Protein AF-A0A7Z9XCH7-F1 (afdb_monomer_lite)

Radius of gyration: 15.4 Å; chains: 1; bounding box: 33×34×35 Å

Foldseek 3Di:
DDKDWDFDVPFDWAFDDPVSPDIDGHGGDIDADAPDKDWDADPVGATWMWGAHPVGIDRPADQVPNLVVSQWHWDFDADPVRDTDIDIDRNVVD

Structure (mmCIF, N/CA/C/O backbone):
data_AF-A0A7Z9XCH7-F1
#
_entry.id   AF-A0A7Z9XCH7-F1
#
loop_
_atom_site.group_PDB
_atom_site.id
_atom_site.type_symbol
_atom_site.label_atom_id
_atom_site.label_alt_id
_atom_site.label_comp_id
_atom_site.label_asym_id
_atom_site.label_entity_id
_atom_site.label_seq_id
_atom_site.pdbx_PDB_ins_code
_atom_site.Cartn_x
_atom_site.Cartn_y
_atom_site.Cartn_z
_atom_site.occupancy
_atom_site.B_iso_or_equiv
_atom_site.au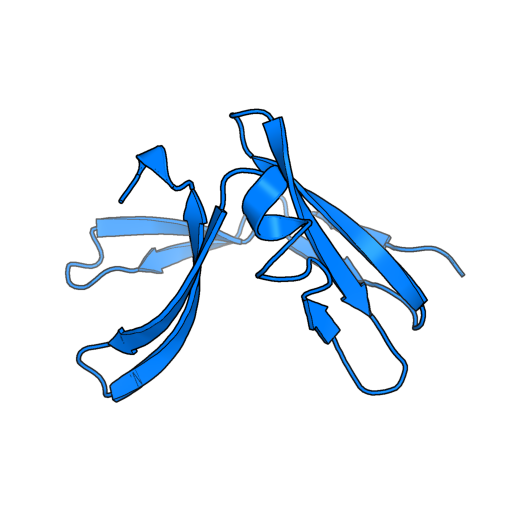th_seq_id
_atom_site.auth_comp_id
_atom_site.auth_asym_id
_atom_site.auth_atom_id
_atom_site.pdbx_PDB_model_num
ATOM 1 N N . MET A 1 1 ? 10.693 -11.633 -19.180 1.00 56.62 1 MET A N 1
ATOM 2 C CA . MET A 1 1 ? 9.291 -11.234 -18.937 1.00 56.62 1 MET A CA 1
ATOM 3 C C . MET A 1 1 ? 9.412 -10.434 -17.683 1.00 56.62 1 MET A C 1
ATOM 5 O O . MET A 1 1 ? 9.842 -11.000 -16.687 1.00 56.62 1 MET A O 1
ATOM 9 N N . ASP A 1 2 ? 9.234 -9.130 -17.810 1.00 81.62 2 ASP A N 1
ATOM 10 C CA . ASP A 1 2 ? 9.777 -8.197 -16.840 1.00 81.62 2 ASP A CA 1
ATOM 11 C C . ASP A 1 2 ? 8.601 -7.392 -16.301 1.00 81.62 2 ASP A C 1
ATOM 13 O O . ASP A 1 2 ? 7.857 -6.781 -17.078 1.00 81.62 2 ASP A O 1
ATOM 17 N N . MET A 1 3 ? 8.430 -7.417 -14.980 1.00 90.81 3 MET A N 1
ATOM 18 C CA . MET A 1 3 ? 7.573 -6.488 -14.252 1.00 90.81 3 MET A CA 1
ATOM 19 C C . MET A 1 3 ? 7.718 -5.066 -14.814 1.00 90.81 3 MET A C 1
ATOM 21 O O . MET A 1 3 ? 8.822 -4.590 -15.094 1.00 90.81 3 MET A O 1
ATOM 25 N N . LYS A 1 4 ? 6.586 -4.373 -14.979 1.00 95.88 4 LYS A N 1
ATOM 26 C CA . LYS A 1 4 ? 6.553 -3.024 -15.552 1.00 95.88 4 LYS A CA 1
ATOM 27 C C . LYS A 1 4 ? 5.772 -2.075 -14.662 1.00 95.88 4 LYS A C 1
ATOM 29 O O . LYS A 1 4 ? 4.563 -2.225 -14.495 1.00 95.88 4 LYS A O 1
ATOM 34 N N . PHE A 1 5 ? 6.434 -1.017 -14.206 1.00 96.88 5 PHE A N 1
ATOM 35 C CA . PHE A 1 5 ? 5.753 0.158 -13.678 1.00 96.88 5 PHE A CA 1
ATOM 36 C C . PHE A 1 5 ? 5.524 1.188 -14.790 1.00 96.88 5 PHE A C 1
ATOM 38 O O . PHE A 1 5 ? 6.456 1.602 -15.477 1.00 96.88 5 PHE A O 1
ATOM 45 N N . GLN A 1 6 ? 4.274 1.603 -14.977 1.00 97.62 6 GLN A N 1
ATOM 46 C CA . GLN A 1 6 ? 3.889 2.708 -15.849 1.00 97.62 6 GLN A CA 1
ATOM 47 C C . GLN A 1 6 ? 3.459 3.884 -14.973 1.00 97.62 6 GLN A C 1
ATOM 49 O O . GLN A 1 6 ? 2.315 3.931 -14.514 1.00 97.62 6 GLN A O 1
ATOM 54 N N . ALA A 1 7 ? 4.388 4.812 -14.747 1.00 97.75 7 ALA A N 1
ATOM 55 C CA . ALA A 1 7 ? 4.125 6.041 -14.012 1.00 97.75 7 ALA A CA 1
ATOM 56 C C . ALA A 1 7 ? 3.098 6.919 -14.743 1.00 97.75 7 ALA A C 1
ATOM 58 O O . ALA A 1 7 ? 3.047 6.949 -15.977 1.00 97.75 7 ALA A O 1
ATOM 59 N N . GLN A 1 8 ? 2.289 7.638 -13.970 1.00 98.06 8 GLN A N 1
ATOM 60 C CA . GLN A 1 8 ? 1.373 8.652 -14.469 1.00 98.06 8 GLN A CA 1
ATOM 61 C C . GLN A 1 8 ? 1.779 10.022 -13.921 1.00 98.06 8 GLN A C 1
ATOM 63 O O . GLN A 1 8 ? 1.640 10.286 -12.727 1.00 98.06 8 GLN A O 1
ATOM 68 N N . GLU A 1 9 ? 2.264 10.892 -14.810 1.00 96.62 9 GLU A N 1
ATOM 69 C CA . GLU A 1 9 ? 2.798 12.210 -14.464 1.00 96.62 9 GLU A CA 1
ATOM 70 C C . GLU A 1 9 ? 2.130 13.312 -15.314 1.00 96.62 9 GLU A C 1
ATOM 72 O O . GLU A 1 9 ? 2.311 13.330 -16.534 1.00 96.62 9 GLU A O 1
ATOM 77 N N . PRO A 1 10 ? 1.339 14.221 -14.703 1.00 96.69 10 PRO A N 1
ATOM 78 C CA . PRO A 1 10 ? 0.988 14.260 -13.279 1.00 96.69 10 PRO A CA 1
ATOM 79 C C . PRO A 1 10 ? 0.005 13.135 -12.878 1.00 96.69 10 PRO A C 1
ATOM 81 O O . PRO A 1 10 ? -0.773 12.673 -13.723 1.00 96.69 10 PRO A O 1
ATOM 84 N N . PRO A 1 11 ? -0.026 12.722 -11.592 1.00 98.31 11 PRO A N 1
ATOM 85 C CA . PRO A 1 11 ? -1.022 11.776 -11.090 1.00 98.31 11 PRO A CA 1
ATOM 86 C C . PRO A 1 11 ? -2.450 12.253 -11.366 1.00 98.31 11 PRO A C 1
ATOM 88 O O . PRO A 1 11 ? -2.747 13.447 -11.270 1.00 98.31 11 PRO A O 1
ATOM 91 N N . ARG A 1 12 ? -3.376 11.330 -11.656 1.00 98.19 12 ARG A N 1
ATOM 92 C CA . ARG A 1 12 ? -4.799 11.696 -11.732 1.00 98.19 12 ARG A CA 1
ATOM 93 C C . ARG A 1 12 ? -5.316 11.969 -10.326 1.00 98.19 12 ARG A C 1
ATOM 95 O O . ARG A 1 12 ? -5.282 11.094 -9.466 1.00 98.19 12 ARG A O 1
ATOM 102 N N . VAL A 1 13 ? -5.876 13.154 -10.137 1.00 98.19 13 VAL A N 1
ATOM 103 C CA . VAL A 1 13 ? -6.438 13.594 -8.860 1.00 98.19 13 VAL A CA 1
ATOM 104 C C . VAL A 1 13 ? -7.943 13.330 -8.809 1.00 98.19 13 VAL A C 1
ATOM 106 O O . VAL A 1 13 ? -8.664 13.588 -9.776 1.00 98.19 13 VAL A O 1
ATOM 109 N N . PHE A 1 14 ? -8.433 12.811 -7.684 1.00 97.62 14 PHE A N 1
ATOM 110 C CA . PHE A 1 14 ? -9.863 12.656 -7.409 1.00 97.62 14 PHE A CA 1
ATOM 111 C C . PHE A 1 14 ? -10.157 12.761 -5.908 1.00 97.62 14 PHE A C 1
ATOM 113 O O . PHE A 1 14 ? -9.296 12.488 -5.076 1.00 97.62 14 PHE A O 1
ATOM 120 N N . ARG A 1 15 ? -11.382 13.163 -5.550 1.00 97.38 15 ARG A N 1
ATOM 121 C CA . ARG A 1 15 ? -11.793 13.352 -4.150 1.00 97.38 15 ARG A CA 1
ATOM 122 C C . ARG A 1 15 ? -12.533 12.133 -3.600 1.00 97.38 15 ARG A C 1
ATOM 124 O O . ARG A 1 15 ? -13.278 11.463 -4.318 1.00 97.38 15 ARG A O 1
ATOM 131 N N . VAL A 1 16 ? -12.291 11.833 -2.325 1.00 93.62 16 VAL A N 1
ATOM 132 C CA . VAL A 1 16 ? -12.906 10.735 -1.563 1.00 93.62 16 VAL A CA 1
ATOM 133 C C . VAL A 1 16 ? -13.264 11.189 -0.140 1.00 93.62 16 VAL A C 1
ATOM 135 O O . VAL A 1 16 ? -13.039 12.334 0.245 1.00 93.62 16 VAL A O 1
ATOM 138 N N . GLY A 1 17 ? -13.845 10.284 0.652 1.00 90.94 17 GLY A N 1
ATOM 139 C CA . GLY A 1 17 ? -14.355 10.580 1.994 1.00 90.94 17 GLY A CA 1
ATOM 140 C C . GLY A 1 17 ? -15.828 10.994 1.979 1.00 90.94 17 GLY A C 1
ATOM 141 O O . GLY A 1 17 ? -16.385 11.350 0.941 1.00 90.94 17 GLY A O 1
ATOM 142 N N . ILE A 1 18 ? -16.489 10.927 3.141 1.00 89.62 18 ILE A N 1
ATOM 143 C CA . ILE A 1 18 ? -17.920 11.275 3.263 1.00 89.62 18 ILE A CA 1
ATOM 144 C C . ILE A 1 18 ? -18.158 12.738 2.861 1.00 89.62 18 ILE A C 1
ATOM 146 O O . ILE A 1 18 ? -19.184 13.043 2.260 1.00 89.62 18 ILE A O 1
ATOM 150 N N . LYS A 1 19 ? -17.205 13.627 3.167 1.00 94.62 19 LYS A N 1
ATOM 151 C CA . LYS A 1 19 ? -17.276 15.060 2.866 1.00 94.62 19 LYS A CA 1
ATOM 152 C C . LYS A 1 19 ? -16.526 15.462 1.592 1.00 94.62 19 LYS A C 1
ATOM 154 O O . LYS A 1 19 ? -16.476 16.651 1.301 1.00 94.62 19 LYS A O 1
ATOM 159 N N . GLN A 1 20 ? -15.972 14.508 0.834 1.00 93.81 20 GLN A N 1
ATOM 160 C CA . GLN A 1 20 ? -15.128 14.795 -0.339 1.00 93.81 20 GLN A CA 1
ATOM 161 C C . GLN A 1 20 ? -13.917 15.686 0.008 1.00 93.81 20 GLN A C 1
ATOM 163 O O . GLN A 1 20 ? -13.506 16.535 -0.779 1.00 93.81 20 GLN A O 1
ATOM 168 N N . ASP A 1 21 ? -13.380 15.516 1.215 1.00 96.38 21 ASP A N 1
ATOM 169 C CA . ASP A 1 21 ? -12.322 16.321 1.827 1.00 96.38 21 ASP A CA 1
ATOM 170 C C . ASP A 1 21 ? -10.930 15.683 1.727 1.00 96.38 21 ASP A C 1
ATOM 172 O O . ASP A 1 21 ? -9.939 16.315 2.083 1.00 96.38 21 ASP A O 1
ATOM 176 N N . ILE A 1 22 ? -10.842 14.453 1.217 1.00 97.12 22 ILE A N 1
ATOM 177 C CA . ILE A 1 22 ? -9.579 13.739 1.027 1.00 97.12 22 ILE A CA 1
ATOM 178 C C . ILE A 1 22 ? -9.250 13.715 -0.464 1.00 97.12 22 ILE A C 1
ATOM 180 O O . ILE A 1 22 ? -10.038 13.217 -1.271 1.00 97.12 22 ILE A O 1
ATOM 184 N N . GLU A 1 23 ? -8.077 14.227 -0.827 1.00 98.06 23 GLU A N 1
ATOM 185 C CA . GLU A 1 23 ? -7.542 14.157 -2.184 1.00 98.06 23 GLU A CA 1
ATOM 186 C C . GLU A 1 23 ? -6.710 12.880 -2.360 1.00 98.06 23 GLU A C 1
ATOM 188 O O . GLU A 1 23 ? -5.779 12.614 -1.603 1.00 98.06 23 GLU A O 1
ATOM 193 N N . MET A 1 24 ? -7.079 12.062 -3.345 1.00 97.69 24 MET A N 1
ATOM 194 C CA . MET A 1 24 ? -6.355 10.855 -3.733 1.00 97.69 24 MET A CA 1
ATOM 195 C C . MET A 1 24 ? -5.646 11.085 -5.066 1.00 97.69 24 MET A C 1
ATOM 197 O O . MET A 1 24 ? -6.217 11.664 -5.994 1.00 97.69 24 MET A O 1
ATOM 201 N N . HIS A 1 25 ? -4.422 10.570 -5.165 1.00 98.19 25 HIS A N 1
ATOM 202 C CA . HIS A 1 25 ? -3.563 10.686 -6.340 1.00 98.19 25 HIS A CA 1
ATOM 203 C C . HIS A 1 25 ? -3.330 9.290 -6.933 1.00 98.19 25 HIS A C 1
ATOM 205 O O . HIS A 1 25 ? -2.717 8.430 -6.305 1.00 98.19 25 HIS A O 1
ATOM 211 N N . ASP A 1 26 ? -3.847 9.050 -8.137 1.00 97.75 26 ASP A N 1
ATOM 212 C CA . ASP A 1 26 ? -3.582 7.840 -8.917 1.00 97.75 26 ASP A CA 1
ATOM 213 C C . ASP A 1 26 ? -2.256 8.000 -9.681 1.00 97.75 26 ASP A C 1
ATOM 215 O O . ASP A 1 26 ? -2.199 8.693 -10.701 1.00 97.75 26 ASP A O 1
ATOM 219 N N . CYS A 1 27 ? -1.190 7.396 -9.146 1.00 98.12 27 CYS A N 1
ATOM 220 C CA . CYS A 1 27 ? 0.195 7.584 -9.599 1.00 98.12 27 CYS A CA 1
ATOM 221 C C . CYS A 1 27 ? 0.629 6.677 -10.762 1.00 98.12 27 CYS A C 1
ATOM 223 O O . CYS A 1 27 ? 1.755 6.812 -11.241 1.00 98.12 27 CYS A O 1
ATOM 225 N N . GLY A 1 28 ? -0.208 5.737 -11.213 1.00 97.12 28 GLY A N 1
ATOM 226 C CA . GLY A 1 28 ? 0.135 4.863 -12.336 1.00 97.12 28 GLY A CA 1
ATOM 227 C C . GLY A 1 28 ? -0.317 3.416 -12.180 1.00 97.12 28 GLY A C 1
ATOM 228 O O . GLY A 1 28 ? -1.242 3.091 -11.434 1.00 97.12 28 GLY A O 1
ATOM 229 N N . ARG A 1 29 ? 0.308 2.521 -12.945 1.00 97.38 29 ARG A N 1
ATOM 230 C CA . ARG A 1 29 ? -0.060 1.100 -13.029 1.00 97.38 29 ARG A CA 1
ATOM 231 C C . ARG A 1 29 ? 1.171 0.220 -12.840 1.00 97.38 29 ARG A C 1
ATOM 233 O O . ARG A 1 29 ? 2.206 0.474 -13.448 1.00 97.38 29 ARG A O 1
ATOM 240 N N . MET A 1 30 ? 1.038 -0.825 -12.029 1.00 96.62 30 MET A N 1
ATOM 241 C CA . MET A 1 30 ? 2.024 -1.898 -11.905 1.00 96.62 30 MET A CA 1
ATOM 242 C C . MET A 1 30 ? 1.499 -3.133 -12.639 1.00 96.62 30 MET A C 1
ATOM 244 O O . MET A 1 30 ? 0.407 -3.609 -12.330 1.00 96.62 30 MET A O 1
ATOM 248 N N . TYR A 1 31 ? 2.263 -3.633 -13.606 1.00 96.38 31 TYR A N 1
ATOM 249 C CA . TYR A 1 31 ? 1.953 -4.846 -14.355 1.00 96.38 31 TYR A CA 1
ATOM 250 C C . TYR A 1 31 ? 2.868 -5.968 -13.873 1.00 96.38 31 TYR A C 1
ATOM 252 O O . TYR A 1 31 ? 4.091 -5.842 -13.948 1.00 96.38 31 TYR A O 1
ATOM 260 N N . LEU A 1 32 ? 2.248 -7.042 -13.385 1.00 95.69 32 LEU A N 1
ATOM 261 C CA . LEU A 1 32 ? 2.911 -8.244 -12.890 1.00 95.69 32 LEU A CA 1
ATOM 262 C C . LEU A 1 32 ? 2.465 -9.446 -13.725 1.00 95.69 32 LEU A C 1
ATOM 264 O O . LEU A 1 32 ? 1.271 -9.620 -13.987 1.00 95.69 32 LEU A O 1
ATOM 268 N N . HIS A 1 33 ? 3.414 -10.283 -14.115 1.00 96.00 33 HIS A N 1
ATOM 269 C CA . HIS A 1 33 ? 3.156 -11.623 -14.621 1.00 96.00 33 HIS A CA 1
ATOM 270 C C . HIS A 1 33 ? 2.801 -12.579 -13.471 1.00 96.00 33 HIS A C 1
ATOM 272 O O . HIS A 1 33 ? 3.093 -12.290 -12.307 1.00 96.00 33 HIS A O 1
ATOM 278 N N . PRO A 1 34 ? 2.163 -13.731 -13.761 1.00 96.12 34 PRO A N 1
ATOM 279 C CA . PRO A 1 34 ? 2.004 -14.780 -12.765 1.00 96.12 34 PRO A CA 1
ATOM 280 C C . PRO A 1 34 ? 3.333 -15.093 -12.070 1.00 96.12 34 PRO A C 1
ATOM 282 O O . PRO A 1 34 ? 4.354 -15.256 -12.728 1.00 96.12 34 PRO A O 1
ATOM 285 N N . ASP A 1 35 ? 3.275 -15.199 -10.747 1.00 94.81 35 ASP A N 1
ATOM 286 C CA . ASP A 1 35 ? 4.379 -15.522 -9.842 1.00 94.81 35 ASP A CA 1
ATOM 287 C C . ASP A 1 35 ? 5.374 -14.379 -9.575 1.00 94.81 35 ASP A C 1
ATOM 289 O O . ASP A 1 35 ? 6.373 -14.585 -8.889 1.00 94.81 35 ASP A O 1
ATOM 293 N N . GLU A 1 36 ? 5.059 -13.155 -10.005 1.00 95.38 36 GLU A N 1
ATOM 294 C CA . GLU A 1 36 ? 5.780 -11.944 -9.606 1.00 95.38 36 GLU A CA 1
ATOM 295 C C . GLU A 1 36 ? 5.135 -11.264 -8.388 1.00 95.38 36 GLU A C 1
ATOM 297 O O . GLU A 1 36 ? 3.915 -11.302 -8.193 1.00 95.38 36 GLU A O 1
ATOM 302 N N . GLN A 1 37 ? 5.960 -10.600 -7.574 1.00 95.50 37 GLN A N 1
ATOM 303 C CA . GLN A 1 37 ? 5.547 -9.860 -6.382 1.00 95.50 37 GLN A CA 1
ATOM 304 C C . GLN A 1 37 ? 6.069 -8.422 -6.429 1.00 95.50 37 GLN A C 1
ATOM 306 O O . GLN A 1 37 ? 7.188 -8.171 -6.870 1.00 95.50 37 GLN A O 1
ATOM 311 N N . ILE A 1 38 ? 5.276 -7.494 -5.896 1.00 96.12 38 ILE A N 1
ATOM 312 C CA . ILE A 1 38 ? 5.710 -6.146 -5.534 1.00 96.12 38 ILE A CA 1
ATOM 313 C C . ILE A 1 38 ? 5.523 -5.923 -4.032 1.00 96.12 38 ILE A C 1
ATOM 315 O O . ILE A 1 38 ? 4.513 -6.336 -3.460 1.00 96.12 38 ILE A O 1
ATOM 319 N N . THR A 1 39 ? 6.485 -5.253 -3.403 1.00 95.75 39 THR A N 1
ATOM 320 C CA . THR A 1 39 ? 6.429 -4.851 -1.994 1.00 95.75 39 THR A CA 1
ATOM 321 C C . THR A 1 39 ? 6.228 -3.344 -1.910 1.00 95.75 39 THR A C 1
ATOM 323 O O . THR A 1 39 ? 7.002 -2.571 -2.472 1.00 95.75 39 THR A O 1
ATOM 326 N N . PHE A 1 40 ? 5.185 -2.923 -1.202 1.00 95.38 40 PHE A N 1
ATOM 327 C CA . PHE A 1 40 ? 4.933 -1.530 -0.859 1.00 95.38 40 PHE A CA 1
ATOM 328 C C . PHE A 1 40 ? 5.509 -1.241 0.522 1.00 95.38 40 PHE A C 1
ATOM 330 O O . PHE A 1 40 ? 5.287 -2.013 1.454 1.00 95.38 40 PHE A O 1
ATOM 337 N N . VAL A 1 41 ? 6.217 -0.121 0.657 1.00 96.19 41 VAL A N 1
ATOM 338 C CA . VAL A 1 41 ? 6.859 0.287 1.911 1.00 96.19 41 VAL A CA 1
ATOM 339 C C . VAL A 1 41 ? 6.229 1.590 2.392 1.00 96.19 41 VAL A C 1
ATOM 341 O O . VAL A 1 41 ? 6.156 2.565 1.642 1.00 96.19 41 VAL A O 1
ATOM 344 N N . THR A 1 42 ? 5.731 1.614 3.628 1.00 94.56 42 THR A N 1
ATOM 345 C CA . THR A 1 42 ? 5.194 2.833 4.249 1.00 94.56 42 THR A CA 1
ATOM 346 C C . THR A 1 42 ? 6.323 3.807 4.611 1.00 94.56 42 THR A C 1
ATOM 348 O O . THR A 1 42 ? 7.475 3.395 4.748 1.00 94.56 42 THR A O 1
ATOM 351 N N . PRO A 1 43 ? 6.024 5.093 4.882 1.00 92.75 43 PRO A N 1
ATOM 352 C CA . PRO A 1 43 ? 7.022 6.022 5.423 1.00 92.75 43 PRO A CA 1
ATOM 353 C C . PRO A 1 43 ? 7.651 5.561 6.750 1.00 92.75 43 PRO A C 1
ATOM 355 O O . PRO A 1 43 ? 8.777 5.934 7.058 1.00 92.75 43 PRO A O 1
ATOM 358 N N . SER A 1 44 ? 6.934 4.741 7.528 1.00 90.19 44 SER A N 1
ATOM 359 C CA . SER A 1 44 ? 7.410 4.106 8.766 1.00 90.19 44 SER A CA 1
ATOM 360 C C . SER A 1 44 ? 8.280 2.860 8.529 1.00 90.19 44 SER A C 1
ATOM 362 O O . SER A 1 44 ? 8.695 2.221 9.493 1.00 90.19 44 SER A O 1
ATOM 364 N N . GLY A 1 45 ? 8.566 2.506 7.271 1.00 94.69 45 GLY A N 1
ATOM 365 C CA . GLY A 1 45 ? 9.421 1.376 6.901 1.00 94.69 45 GLY A CA 1
ATOM 366 C C . GLY A 1 45 ? 8.731 0.011 6.930 1.00 94.69 45 GLY A C 1
ATOM 367 O O . GLY A 1 45 ? 9.413 -1.007 6.884 1.00 94.69 45 GLY A O 1
ATOM 368 N N . LYS A 1 46 ? 7.398 -0.037 7.018 1.00 95.06 46 LYS A N 1
ATOM 369 C CA . LYS A 1 46 ? 6.646 -1.295 7.067 1.00 95.06 46 LYS A CA 1
ATOM 370 C C . LYS A 1 46 ? 6.309 -1.790 5.676 1.00 95.06 46 LYS A C 1
ATOM 372 O O . LYS A 1 46 ? 5.921 -1.005 4.813 1.00 95.06 46 LYS A O 1
ATOM 377 N N . GLU A 1 47 ? 6.379 -3.098 5.492 1.00 96.06 47 GLU A N 1
ATOM 378 C CA . GLU A 1 47 ? 6.187 -3.751 4.201 1.00 96.06 47 GLU A CA 1
ATOM 379 C C . GLU A 1 47 ? 4.805 -4.394 4.071 1.00 96.06 47 GLU A C 1
ATOM 381 O O . GLU A 1 47 ? 4.336 -5.111 4.959 1.00 96.06 47 GLU A O 1
ATOM 386 N N . HIS A 1 48 ? 4.178 -4.198 2.915 1.00 94.75 48 HIS A N 1
ATOM 387 C CA . HIS A 1 48 ? 3.003 -4.941 2.488 1.00 94.75 48 HIS A CA 1
ATOM 388 C C . HIS A 1 48 ? 3.184 -5.384 1.044 1.00 94.75 48 HIS A C 1
ATOM 390 O O . HIS A 1 48 ? 3.336 -4.550 0.155 1.00 94.75 48 HIS A O 1
ATOM 396 N N . ASP A 1 49 ? 3.094 -6.684 0.780 1.00 94.06 49 ASP A N 1
ATOM 397 C CA . ASP A 1 49 ? 3.315 -7.210 -0.564 1.00 94.06 49 ASP A CA 1
ATOM 398 C C . ASP A 1 49 ? 2.010 -7.617 -1.267 1.00 94.06 49 ASP A C 1
ATOM 400 O O . ASP A 1 49 ? 0.981 -7.882 -0.636 1.00 94.06 49 ASP A O 1
ATOM 404 N N . PHE A 1 50 ? 2.063 -7.618 -2.596 1.00 95.12 50 PHE A N 1
ATOM 405 C CA . PHE A 1 50 ? 1.047 -8.160 -3.491 1.00 95.12 50 PHE A CA 1
ATOM 406 C C . PHE A 1 50 ? 1.739 -9.016 -4.543 1.00 95.12 50 PHE A C 1
ATOM 408 O O . PHE A 1 50 ? 2.683 -8.557 -5.185 1.00 95.12 50 PHE A O 1
ATOM 415 N N . ALA A 1 51 ? 1.247 -10.235 -4.750 1.00 95.31 51 ALA A N 1
ATOM 416 C CA . ALA A 1 51 ? 1.720 -11.109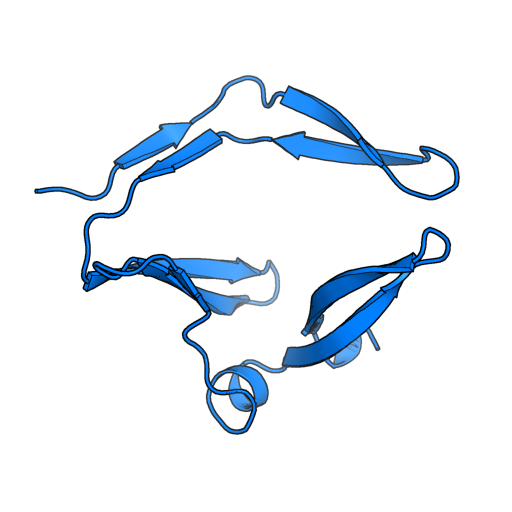 -5.815 1.00 95.31 51 ALA A CA 1
ATOM 417 C C . ALA A 1 51 ? 0.630 -11.359 -6.854 1.00 95.31 51 ALA A C 1
ATOM 419 O O . ALA A 1 51 ? -0.541 -11.548 -6.512 1.00 95.31 51 ALA A O 1
ATOM 420 N N . ALA A 1 52 ? 1.018 -11.392 -8.124 1.00 96.50 52 ALA A N 1
ATOM 421 C CA . ALA A 1 52 ? 0.173 -11.904 -9.189 1.00 96.50 52 ALA A CA 1
ATOM 422 C C . ALA A 1 52 ? 0.345 -13.418 -9.296 1.00 96.50 52 ALA A C 1
ATOM 424 O O . ALA A 1 52 ? 1.426 -13.960 -9.094 1.00 96.50 52 ALA A O 1
ATOM 425 N N . LYS A 1 53 ? -0.735 -14.115 -9.619 1.00 95.75 53 LYS A N 1
ATOM 426 C CA . LYS A 1 53 ? -0.803 -15.556 -9.866 1.00 95.75 53 LYS A CA 1
ATOM 427 C C . LYS A 1 53 ? -1.649 -15.777 -11.116 1.00 95.75 53 LYS A C 1
ATOM 429 O O . LYS A 1 53 ? -2.392 -14.891 -11.534 1.00 95.75 53 LYS A O 1
ATOM 434 N N . SER A 1 54 ? -1.600 -16.976 -11.692 1.00 97.06 54 SER A N 1
ATOM 435 C CA . SER A 1 54 ? -2.403 -17.315 -12.880 1.00 97.06 54 SER A CA 1
ATOM 436 C C . SER A 1 54 ? -3.916 -17.143 -12.675 1.00 97.06 54 SER A C 1
ATOM 438 O O . SER A 1 54 ? -4.652 -16.967 -13.640 1.00 97.06 54 SER A O 1
ATOM 440 N N . TRP A 1 55 ? -4.376 -17.161 -11.422 1.00 96.00 55 TRP A N 1
ATOM 441 C CA . TRP A 1 55 ? -5.774 -17.002 -11.024 1.00 96.00 55 TRP A CA 1
ATOM 442 C C . TRP A 1 55 ? -6.143 -15.592 -10.521 1.00 96.00 55 TRP A C 1
ATOM 444 O O . TRP A 1 55 ? -7.295 -15.378 -10.148 1.00 96.00 55 TRP A O 1
ATOM 454 N N . GLY A 1 56 ? -5.213 -14.628 -10.482 1.00 95.25 56 GLY A N 1
ATOM 455 C CA . GLY A 1 56 ? -5.477 -13.258 -10.015 1.00 95.25 56 GLY A CA 1
ATOM 456 C C . GLY A 1 56 ? -4.418 -12.724 -9.049 1.00 95.25 56 GLY A C 1
ATOM 457 O O . GLY A 1 56 ? -3.235 -13.005 -9.210 1.00 95.25 56 GLY A O 1
ATOM 458 N N . PHE A 1 57 ? -4.833 -11.940 -8.049 1.00 93.62 57 PHE A N 1
ATOM 459 C CA . PHE A 1 57 ? -3.924 -11.346 -7.063 1.00 93.62 57 PHE A CA 1
ATOM 460 C C . PHE A 1 57 ? -4.040 -12.002 -5.693 1.00 93.62 57 PHE A C 1
ATOM 462 O O . PHE A 1 57 ? -5.134 -12.234 -5.177 1.00 93.62 57 PHE A O 1
ATOM 469 N N . TYR A 1 58 ? -2.884 -12.218 -5.082 1.00 89.88 58 TYR A N 1
ATOM 470 C CA . TYR A 1 58 ? -2.726 -12.677 -3.717 1.00 89.88 58 TYR A CA 1
ATOM 471 C C . TYR A 1 58 ? -2.138 -11.543 -2.869 1.00 89.88 58 TYR A C 1
ATOM 473 O O . TYR A 1 58 ? -1.006 -11.119 -3.099 1.00 89.88 58 TYR A O 1
ATOM 481 N N . ALA A 1 59 ? -2.893 -11.055 -1.881 1.00 85.25 59 ALA A N 1
ATOM 482 C CA . ALA A 1 59 ? -2.345 -10.213 -0.819 1.00 85.25 59 ALA A CA 1
ATOM 483 C C . ALA A 1 59 ? -1.528 -11.120 0.118 1.00 85.25 59 ALA A C 1
ATOM 485 O O . ALA A 1 59 ? -2.079 -11.782 0.996 1.00 85.25 59 ALA A O 1
ATOM 486 N N . THR A 1 60 ? -0.229 -11.216 -0.153 1.00 78.75 60 THR A N 1
ATOM 487 C CA . THR A 1 60 ? 0.678 -12.270 0.326 1.00 78.75 60 THR A CA 1
ATOM 488 C C . THR A 1 60 ? 0.977 -12.332 1.825 1.00 78.75 60 THR A C 1
ATOM 490 O O . THR A 1 60 ? 1.276 -13.437 2.293 1.00 78.75 60 THR A O 1
ATOM 493 N N . PRO A 1 61 ? 0.973 -11.240 2.614 1.00 88.88 61 PRO A N 1
ATOM 494 C CA . PRO A 1 61 ? 1.470 -11.341 3.976 1.00 88.88 61 PRO A CA 1
ATOM 495 C C . PRO A 1 61 ? 0.444 -12.042 4.881 1.00 88.88 61 PRO A C 1
ATOM 497 O O . PRO A 1 61 ? -0.716 -11.645 4.999 1.00 88.88 61 PRO A O 1
ATOM 500 N N . SER A 1 62 ? 0.887 -13.109 5.552 1.00 91.19 62 SER A N 1
ATOM 501 C CA . SER A 1 62 ? 0.059 -13.878 6.481 1.00 91.19 62 SER A CA 1
ATOM 502 C C . SER A 1 62 ? -0.408 -13.013 7.654 1.00 91.19 62 SER A C 1
ATOM 504 O O . SER A 1 62 ? 0.383 -12.331 8.311 1.00 91.19 62 SER A O 1
ATOM 506 N N . ILE A 1 63 ? -1.709 -13.064 7.949 1.00 92.88 63 ILE A N 1
ATOM 507 C CA . ILE A 1 63 ? -2.349 -12.214 8.968 1.00 92.88 63 ILE A CA 1
ATOM 508 C C . ILE A 1 63 ? -1.749 -12.442 10.364 1.00 92.88 63 ILE A C 1
ATOM 510 O O . ILE A 1 63 ? -1.592 -11.507 11.146 1.00 92.88 63 ILE A O 1
ATOM 514 N N . ASN A 1 64 ? -1.408 -13.689 10.681 1.00 93.94 64 ASN A N 1
ATOM 515 C CA . ASN A 1 64 ? -0.909 -14.124 11.983 1.00 93.94 64 ASN A CA 1
ATOM 516 C C . ASN A 1 64 ? 0.626 -14.216 12.075 1.00 93.94 64 ASN A C 1
ATOM 518 O O . ASN A 1 64 ? 1.124 -14.563 13.145 1.00 93.94 64 ASN A O 1
ATOM 522 N N . SER A 1 65 ? 1.359 -13.894 11.004 1.00 94.56 65 SER A N 1
ATOM 523 C CA . SER A 1 65 ? 2.826 -13.811 11.002 1.00 94.56 65 SER A CA 1
ATOM 524 C C . SER A 1 65 ? 3.294 -12.546 10.279 1.00 94.56 65 SER A C 1
ATOM 526 O O . SER A 1 65 ? 3.373 -11.516 10.935 1.00 94.56 65 SER A O 1
ATOM 528 N N . ARG A 1 66 ? 3.518 -12.537 8.957 1.00 94.56 66 ARG A N 1
ATOM 529 C CA . ARG A 1 66 ? 4.196 -11.409 8.284 1.00 94.56 66 ARG A CA 1
ATOM 530 C C . ARG A 1 66 ? 3.494 -10.062 8.487 1.00 94.56 66 ARG A C 1
ATOM 532 O O . ARG A 1 66 ? 4.169 -9.099 8.830 1.00 94.56 66 ARG A O 1
ATOM 539 N N . LEU A 1 67 ? 2.162 -9.977 8.365 1.00 94.00 67 LEU A N 1
ATOM 540 C CA . LEU A 1 67 ? 1.445 -8.723 8.669 1.00 94.00 67 LEU A CA 1
ATOM 541 C C . LEU A 1 67 ? 1.585 -8.331 10.141 1.00 94.00 67 LEU A C 1
ATOM 543 O O . LEU A 1 67 ? 1.757 -7.156 10.461 1.00 94.00 67 LEU A O 1
ATOM 547 N N . LYS A 1 68 ? 1.501 -9.309 11.049 1.00 94.38 68 LYS A N 1
ATOM 548 C CA . LYS A 1 68 ? 1.620 -9.078 12.490 1.00 94.38 68 LYS A CA 1
ATOM 549 C C . LYS A 1 68 ? 3.008 -8.536 12.841 1.00 94.38 68 LYS A C 1
ATOM 551 O O . LYS A 1 68 ? 3.063 -7.595 13.641 1.00 94.38 68 LYS A O 1
ATOM 556 N N . ASP A 1 69 ? 4.050 -9.117 12.253 1.00 95.50 69 ASP A N 1
ATOM 557 C CA . ASP A 1 69 ? 5.465 -8.799 12.463 1.00 95.50 69 ASP A CA 1
ATOM 558 C C . ASP A 1 69 ? 5.815 -7.432 11.858 1.00 95.50 69 ASP A C 1
ATOM 560 O O . ASP A 1 69 ? 6.480 -6.630 12.504 1.00 95.50 69 ASP A O 1
ATOM 564 N N . GLN A 1 70 ? 5.240 -7.099 10.696 1.00 96.25 70 GLN A N 1
ATOM 565 C CA . GLN A 1 70 ? 5.301 -5.765 10.078 1.00 96.25 70 GLN A CA 1
ATOM 566 C C . GLN A 1 70 ? 4.443 -4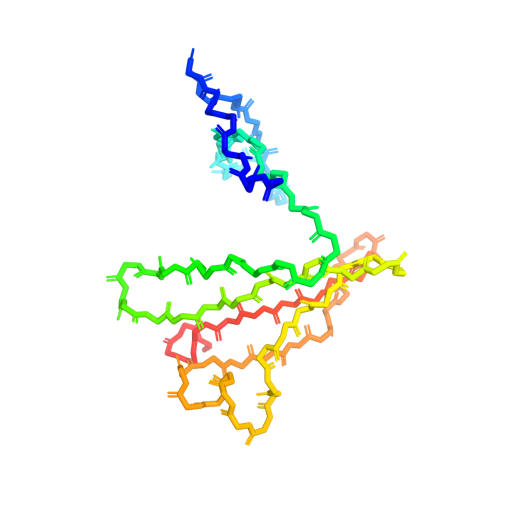.708 10.807 1.00 96.25 70 GLN A C 1
ATOM 568 O O . GLN A 1 70 ? 4.330 -3.568 10.367 1.00 96.25 70 GLN A O 1
ATOM 573 N N . GLY A 1 71 ? 3.815 -5.052 11.937 1.00 95.94 71 GLY A N 1
ATOM 574 C CA . GLY A 1 71 ? 3.070 -4.088 12.747 1.00 95.94 71 GLY A CA 1
ATOM 575 C C . GLY A 1 71 ? 1.731 -3.659 12.140 1.00 95.94 71 GLY A C 1
ATOM 576 O O . GLY A 1 71 ? 1.262 -2.556 12.426 1.00 95.94 71 GLY A O 1
ATOM 577 N N . PHE A 1 72 ? 1.096 -4.518 11.340 1.00 95.69 72 PHE A N 1
ATOM 578 C CA . PHE A 1 72 ? -0.234 -4.295 10.773 1.00 95.69 72 PHE A CA 1
ATOM 579 C C . PHE A 1 72 ? -1.324 -5.130 11.455 1.00 95.69 72 PHE A C 1
ATOM 581 O O . PHE A 1 72 ? -1.086 -6.213 11.998 1.00 95.69 72 PHE A O 1
ATOM 588 N N . LYS A 1 73 ? -2.561 -4.636 11.389 1.00 94.62 73 LYS A N 1
ATOM 589 C CA . LYS A 1 73 ? -3.792 -5.376 11.679 1.00 94.62 73 LYS A CA 1
ATOM 590 C C . LYS A 1 73 ? -4.716 -5.278 10.470 1.00 94.62 73 LYS A C 1
ATOM 592 O O . LYS A 1 73 ? -4.806 -4.222 9.850 1.00 94.62 73 LYS A O 1
ATOM 597 N N . THR A 1 74 ? -5.414 -6.364 10.147 1.00 94.06 74 THR A N 1
ATOM 598 C CA . THR A 1 74 ? -6.404 -6.373 9.064 1.00 94.06 74 THR A CA 1
ATOM 599 C C . THR A 1 74 ? -7.827 -6.515 9.591 1.00 94.06 74 THR A C 1
ATOM 601 O O . THR A 1 74 ? -8.042 -7.098 10.656 1.00 94.06 74 THR A O 1
ATOM 604 N N . ALA A 1 75 ? -8.793 -5.967 8.856 1.00 93.00 75 ALA A N 1
ATOM 605 C CA . ALA A 1 75 ? -10.214 -6.080 9.153 1.00 93.00 75 ALA A CA 1
ATOM 606 C C . ALA A 1 75 ? -11.043 -6.130 7.863 1.00 93.00 75 ALA A C 1
ATOM 608 O O . ALA A 1 75 ? -10.767 -5.395 6.912 1.00 93.00 75 ALA A O 1
ATOM 609 N N . LEU A 1 76 ? -12.098 -6.951 7.864 1.00 95.69 76 LEU A N 1
ATOM 610 C CA . LEU A 1 76 ? -13.181 -6.851 6.890 1.00 95.69 76 LEU A CA 1
ATOM 611 C C . LEU A 1 76 ? -14.159 -5.778 7.376 1.00 95.69 76 LEU A C 1
ATOM 613 O O . LEU A 1 76 ? -14.827 -5.951 8.393 1.00 95.69 76 LEU A O 1
ATOM 617 N N . VAL A 1 77 ? -14.224 -4.659 6.662 1.00 95.75 77 VAL A N 1
ATOM 618 C CA . VAL A 1 77 ? -14.982 -3.473 7.072 1.00 95.75 77 VAL A CA 1
ATOM 619 C C . VAL A 1 77 ? -16.125 -3.220 6.104 1.00 95.75 77 VAL A C 1
ATOM 621 O O . VAL A 1 77 ? -15.926 -3.184 4.893 1.00 95.75 77 VAL A O 1
ATOM 624 N N . ARG A 1 78 ? -17.327 -2.989 6.639 1.00 97.00 78 ARG A N 1
ATOM 625 C CA . ARG A 1 78 ? -18.491 -2.541 5.868 1.00 97.00 78 ARG A CA 1
ATOM 626 C C . ARG A 1 78 ? -18.674 -1.036 6.030 1.00 97.00 78 ARG A C 1
ATOM 628 O O . ARG A 1 78 ? -18.783 -0.550 7.152 1.00 97.00 78 ARG A O 1
ATOM 635 N N . ASN A 1 79 ? -18.735 -0.294 4.927 1.00 93.19 79 ASN A N 1
ATOM 636 C CA . ASN A 1 79 ? -19.017 1.142 4.977 1.00 93.19 79 ASN A CA 1
ATOM 637 C C . ASN A 1 79 ? -20.529 1.440 5.033 1.00 93.19 79 ASN A C 1
ATOM 639 O O . ASN A 1 79 ? -21.366 0.547 4.907 1.00 93.19 79 ASN A O 1
ATOM 643 N N . ARG A 1 80 ? -20.890 2.725 5.175 1.00 91.50 80 ARG A N 1
ATOM 644 C CA . ARG A 1 80 ? -22.293 3.182 5.263 1.00 91.50 80 ARG A CA 1
ATOM 645 C C . ARG A 1 80 ? -23.128 2.884 4.013 1.00 91.50 80 ARG A C 1
ATOM 647 O O . ARG A 1 80 ? -24.336 2.733 4.119 1.00 91.50 80 ARG A O 1
ATOM 654 N N . SER A 1 81 ? -22.497 2.766 2.846 1.00 93.38 81 SER A N 1
ATOM 655 C CA . SER A 1 81 ? -23.152 2.343 1.599 1.00 93.38 81 SER A CA 1
ATOM 656 C C . SER A 1 81 ? -23.243 0.819 1.459 1.00 93.38 81 SER A C 1
ATOM 658 O O . SER A 1 81 ? -23.584 0.320 0.392 1.00 93.38 81 SER A O 1
ATOM 660 N N . GLY A 1 82 ? -22.879 0.065 2.498 1.00 95.94 82 GLY A N 1
ATOM 661 C CA . GLY A 1 82 ? -22.928 -1.389 2.516 1.00 95.94 82 GLY A CA 1
ATOM 662 C C . GLY A 1 82 ? -21.790 -2.091 1.774 1.00 95.94 82 GLY A C 1
ATOM 663 O O . GLY A 1 82 ? -21.817 -3.317 1.714 1.00 95.94 82 GLY A O 1
ATOM 664 N N . ARG A 1 83 ? -20.799 -1.357 1.252 1.00 95.56 83 ARG A N 1
ATOM 665 C CA . ARG A 1 83 ? -19.639 -1.919 0.540 1.00 95.56 83 ARG A CA 1
ATOM 666 C C . ARG A 1 83 ? -18.642 -2.516 1.532 1.00 95.56 83 ARG A C 1
ATOM 668 O O . ARG A 1 83 ? -18.425 -1.933 2.594 1.00 95.56 83 ARG A O 1
ATOM 675 N N . LEU A 1 84 ? -18.044 -3.649 1.171 1.00 97.12 84 LEU A N 1
ATOM 676 C CA . LEU A 1 84 ? -17.045 -4.356 1.972 1.00 97.12 84 LEU A CA 1
ATOM 677 C C . LEU A 1 84 ? -15.626 -4.026 1.500 1.00 97.12 84 LEU A C 1
ATOM 679 O O . LEU A 1 84 ? -15.381 -3.916 0.301 1.00 97.12 84 LEU A O 1
ATOM 683 N N . TYR A 1 85 ? -14.704 -3.899 2.450 1.00 94.44 85 TYR A N 1
ATOM 684 C CA . TYR A 1 85 ? -13.297 -3.583 2.223 1.00 94.44 85 TYR A CA 1
ATOM 685 C C . TYR A 1 85 ? -12.418 -4.475 3.089 1.00 94.44 85 TYR A C 1
ATOM 687 O O . TYR A 1 85 ? -12.743 -4.720 4.249 1.00 94.44 85 TYR A O 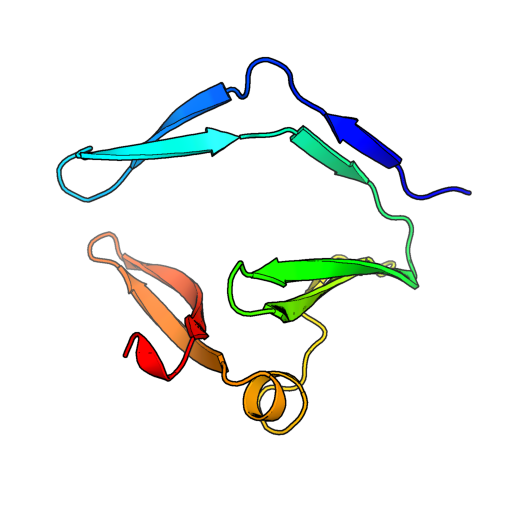1
ATOM 695 N N . VAL A 1 86 ? -11.278 -4.899 2.548 1.00 93.31 86 VAL A N 1
ATOM 696 C CA . VAL A 1 86 ? -10.184 -5.460 3.343 1.00 93.31 86 VAL A CA 1
ATOM 697 C C . VAL A 1 86 ? -9.249 -4.309 3.679 1.00 93.31 86 VAL A C 1
ATOM 699 O O . VAL A 1 86 ? -8.599 -3.756 2.796 1.00 93.31 86 VAL A O 1
ATOM 702 N N . MET A 1 87 ? -9.230 -3.902 4.944 1.00 94.31 87 MET A N 1
ATOM 703 C CA . MET A 1 87 ? -8.323 -2.862 5.423 1.00 94.31 87 MET A CA 1
ATOM 704 C C . MET A 1 87 ? -7.067 -3.501 6.000 1.00 94.31 87 MET A C 1
ATOM 706 O O . MET A 1 87 ? -7.163 -4.526 6.674 1.00 94.31 87 MET A O 1
ATOM 710 N N . VAL A 1 88 ? -5.909 -2.883 5.775 1.00 94.25 88 VAL A N 1
ATOM 711 C CA . VAL A 1 88 ? -4.645 -3.223 6.437 1.00 94.25 88 VAL A CA 1
ATOM 712 C C . VAL A 1 88 ? -4.097 -1.942 7.045 1.00 94.25 88 VAL A C 1
ATOM 714 O O . VAL A 1 88 ? -3.820 -0.979 6.337 1.00 94.25 88 VAL A O 1
ATOM 717 N N . VAL A 1 89 ? -4.048 -1.903 8.374 1.00 94.25 89 VAL A N 1
ATOM 718 C CA . VAL A 1 89 ? -3.847 -0.678 9.153 1.00 94.25 89 VAL A CA 1
ATOM 719 C C . VAL A 1 89 ? -2.649 -0.864 10.064 1.00 94.25 89 VAL A C 1
ATOM 721 O O . VAL A 1 89 ? -2.519 -1.893 10.728 1.00 94.25 89 VAL A O 1
ATOM 724 N N . GLU A 1 90 ? -1.760 0.122 10.083 1.00 95.25 90 GLU A N 1
ATOM 725 C CA . GLU A 1 90 ? -0.667 0.179 11.052 1.00 95.25 90 GLU A CA 1
ATOM 726 C C . GLU A 1 90 ? -1.249 0.174 12.470 1.00 95.25 90 GLU A C 1
ATOM 728 O O . GLU A 1 90 ? -2.131 0.975 12.776 1.00 95.25 90 GLU A O 1
ATOM 733 N N . LYS A 1 91 ? -0.799 -0.750 13.327 1.00 94.50 91 LYS A N 1
ATOM 734 C CA . LYS A 1 91 ? -1.405 -0.987 14.649 1.00 94.50 91 LYS A CA 1
ATOM 735 C C . LYS A 1 91 ? -1.445 0.261 15.526 1.00 94.50 91 LYS A C 1
ATOM 737 O O . LYS A 1 91 ? -2.388 0.420 16.282 1.00 94.50 91 LYS A O 1
ATOM 742 N N . GLU A 1 92 ? -0.449 1.127 15.422 1.00 93.56 92 GLU A N 1
ATOM 743 C CA . GLU A 1 92 ? -0.346 2.381 16.169 1.00 93.56 92 GLU A CA 1
ATOM 744 C C . GLU A 1 92 ? -1.299 3.484 15.686 1.00 93.56 92 GLU A C 1
ATOM 746 O O . GLU A 1 92 ? -1.387 4.528 16.324 1.00 93.56 92 GLU A O 1
ATOM 751 N N . LYS A 1 93 ? -1.999 3.276 14.562 1.00 90.88 93 LYS A N 1
ATOM 752 C CA . LYS A 1 93 ? -3.032 4.186 14.038 1.00 90.88 93 LYS A CA 1
ATOM 753 C C . LYS A 1 93 ? -4.458 3.735 14.385 1.00 90.88 93 LYS A C 1
ATOM 755 O O . LYS A 1 93 ? -5.409 4.361 13.917 1.00 90.88 93 LYS A O 1
ATOM 760 N N . LEU A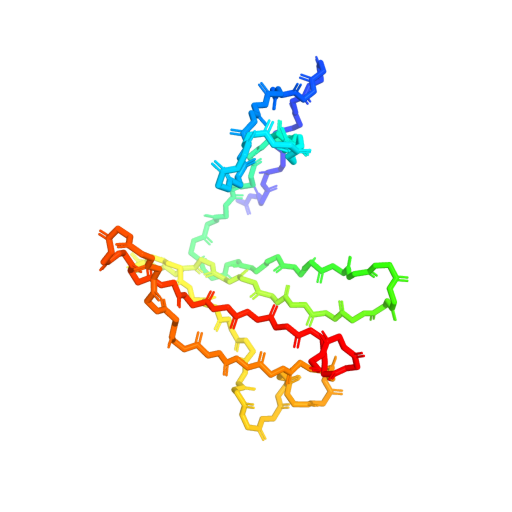 1 94 ? -4.604 2.636 15.131 1.00 87.25 94 LEU A N 1
ATOM 761 C CA . LEU A 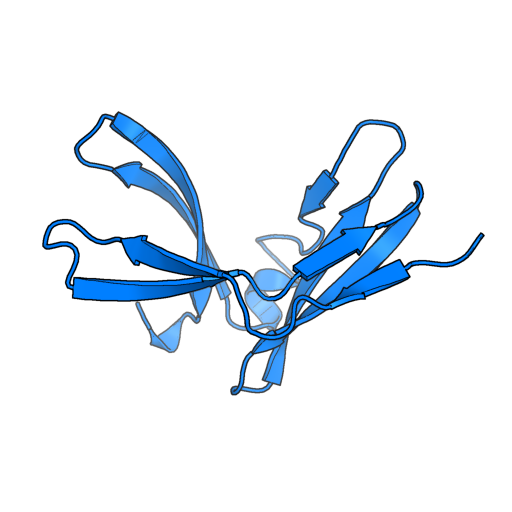1 94 ? -5.878 2.144 15.671 1.00 87.25 94 LEU A CA 1
ATOM 762 C C . LEU A 1 94 ? -6.133 2.722 17.060 1.00 87.25 94 LEU A C 1
ATOM 764 O O . LEU A 1 94 ? -7.310 3.049 17.317 1.00 87.25 94 LEU A O 1
#

pLDDT: mean 94.21, std 5.07, range [56.62, 98.31]

Sequence (94 aa):
MDMKFQAQEPPRVFRVGIKQDIEMHDCGRMYLHPDEQITFVTPSGKEHDFAAKSWGFYATPSINSRLKDQGFKTALVRNRSGRLYVMVVEKEKL

Secondary structure (DSSP, 8-state):
---EEEEEEEEEEEEESTTS-EEEEEEEEEE--TT-EEEEE-TTS-EEEEEEETTEEE--S-TTTHHHHTTEEEEEEE-TTS-EEEEEEEGGG-